Protein AF-A0A662ZNA5-F1 (afdb_monomer)

Solvent-accessible surface area (backbone atoms only — not comparable to full-atom values): 4057 Å² total; per-residue (Å²): 132,87,78,77,80,85,66,75,75,56,65,67,60,54,50,52,53,50,51,50,51,53,50,51,54,52,53,35,52,54,52,51,54,44,46,75,72,68,47,48,64,68,53,51,16,64,75,70,75,46,54,57,64,56,51,51,42,47,73,71,45,76,80,73,84,125

Organism: NCBI:txid867

pLDDT: mean 77.5, std 17.13, range [42.16, 97.25]

InterPro domains:
  IPR006120 Resolvase, HTH domain [PF02796] (24-60)
  IPR009057 Homedomain-like superfamily [SSF46689] (28-60)

Foldseek 3Di:
DPPDPPPDDPVVVVVVVVVVVVVLVVLLVQLVVCVVVVDDLVRSCVVVVHDSVSSVCSVVDPPPPD

Secondary structure (DSSP, 8-state):
-------PPPHHHHHHHHHHHHHHHHHHHHHHHHHHTT--HHHHHHHHT--HHHHHHHHT------

Nearest PDB structures (foldseek):
  4zms-assembly1_B  TM=9.592E-01  e=4.662E-01  Streptococcus pneumoniae R6
  2r0q-assembly1_F  TM=6.893E-01  e=2.009E-01  Staphylococcus aureus
  3frw-assembly2_D  TM=7.124E-01  e=2.858E+00  Blautia obeum ATCC 29174
  3jca-assembly1_E  TM=5.960E-01  e=1.496E+00  Mouse mammary tumor virus
  5ipl-assembly1_F  TM=4.840E-01  e=1.596E+00  Escherichia coli

Radius of gyration: 16.65 Å; Cα contacts (8 Å, |Δi|>4): 27; chains: 1; bounding box: 50×24×32 Å

Structure (mmCIF, N/CA/C/O backbone):
data_AF-A0A662ZNA5-F1
#
_entry.id   AF-A0A662ZNA5-F1
#
loop_
_atom_site.group_PDB
_atom_site.id
_atom_site.type_symbol
_atom_site.label_atom_id
_atom_site.label_alt_id
_atom_site.label_comp_id
_atom_site.label_asym_id
_atom_site.label_entity_id
_atom_site.label_seq_id
_atom_site.pdbx_PDB_ins_code
_atom_site.Cartn_x
_atom_site.Cartn_y
_atom_site.Cartn_z
_atom_site.occupancy
_atom_site.B_iso_or_equiv
_atom_site.auth_seq_id
_atom_site.auth_comp_id
_atom_site.auth_asym_id
_atom_site.auth_atom_id
_atom_site.pdbx_PDB_model_num
ATOM 1 N N . MET A 1 1 ? 41.349 -19.102 -19.921 1.00 45.94 1 MET A N 1
ATOM 2 C CA . MET A 1 1 ? 40.896 -17.994 -19.042 1.00 45.94 1 MET A CA 1
ATOM 3 C C . MET A 1 1 ? 39.479 -17.577 -19.432 1.00 45.94 1 MET A C 1
ATOM 5 O O . MET A 1 1 ? 39.270 -17.174 -20.571 1.00 45.94 1 MET A O 1
ATOM 9 N N . LYS A 1 2 ? 38.485 -17.704 -18.540 1.00 47.16 2 LYS A N 1
ATOM 10 C CA . LYS A 1 2 ? 37.121 -17.210 -18.804 1.00 47.16 2 LYS A CA 1
ATOM 11 C C . LYS A 1 2 ? 37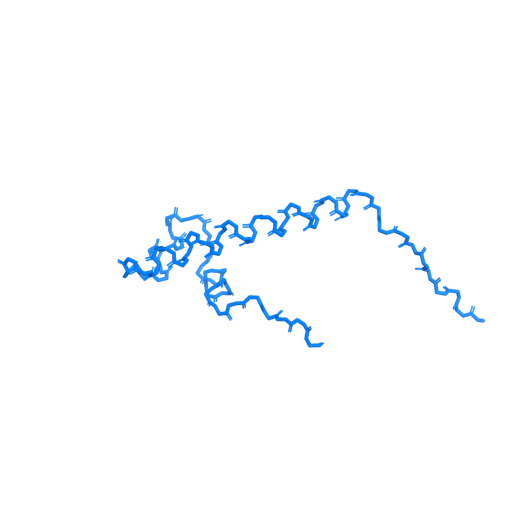.153 -15.675 -18.768 1.00 47.16 2 LYS A C 1
ATOM 13 O O . LYS A 1 2 ? 37.259 -15.101 -17.692 1.00 47.16 2 LYS A O 1
ATOM 18 N N . LYS A 1 3 ? 37.093 -15.004 -19.926 1.00 45.66 3 LYS A N 1
ATOM 19 C CA . LYS A 1 3 ? 36.912 -13.541 -19.986 1.00 45.66 3 LYS A CA 1
ATOM 20 C C . LYS A 1 3 ? 35.582 -13.199 -19.306 1.00 45.66 3 LYS A C 1
ATOM 22 O O . LYS A 1 3 ? 34.518 -13.530 -19.833 1.00 45.66 3 LYS A O 1
ATOM 27 N N . ALA A 1 4 ? 35.639 -12.573 -18.133 1.00 55.38 4 ALA A N 1
ATOM 28 C CA . ALA A 1 4 ? 34.462 -12.020 -17.480 1.00 55.38 4 ALA A CA 1
ATOM 29 C C . ALA A 1 4 ? 33.834 -10.990 -18.428 1.00 55.38 4 ALA A C 1
ATOM 31 O O . ALA A 1 4 ? 34.463 -10.013 -18.835 1.00 55.38 4 ALA A O 1
ATOM 32 N N . LYS A 1 5 ? 32.599 -11.258 -18.851 1.00 52.16 5 LYS A N 1
ATOM 33 C CA . LYS A 1 5 ? 31.825 -10.374 -19.718 1.00 52.16 5 LYS A CA 1
ATOM 34 C C . LYS A 1 5 ? 31.423 -9.145 -18.901 1.00 52.16 5 LYS A C 1
ATOM 36 O O . LYS A 1 5 ? 30.326 -9.116 -18.352 1.00 52.16 5 LYS A O 1
ATOM 41 N N . ASN A 1 6 ? 32.271 -8.118 -18.871 1.00 54.50 6 ASN A N 1
ATOM 42 C CA . ASN A 1 6 ? 31.884 -6.755 -18.496 1.00 54.50 6 ASN A CA 1
ATOM 43 C C . ASN A 1 6 ? 30.945 -6.181 -19.576 1.00 54.50 6 ASN A C 1
ATOM 45 O O . ASN A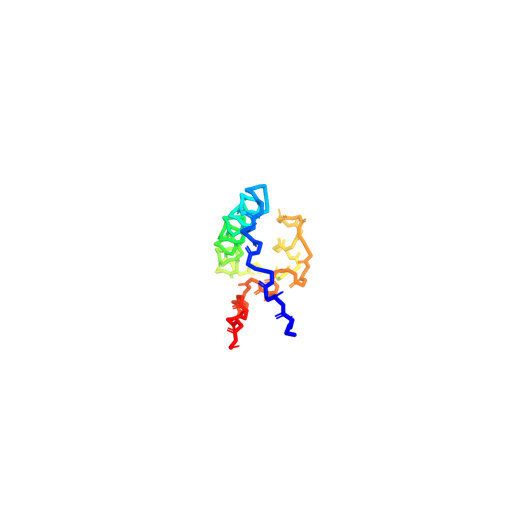 1 6 ? 31.284 -5.253 -20.306 1.00 54.50 6 ASN A O 1
ATOM 49 N N . ARG A 1 7 ? 29.763 -6.783 -19.745 1.00 57.44 7 ARG A N 1
ATOM 50 C CA . ARG A 1 7 ? 28.699 -6.238 -20.588 1.00 57.44 7 ARG A CA 1
ATOM 51 C C . ARG A 1 7 ? 28.044 -5.126 -19.782 1.00 57.44 7 ARG A C 1
ATOM 53 O O . ARG A 1 7 ? 27.310 -5.410 -18.836 1.00 57.44 7 ARG A O 1
ATOM 60 N N . LYS A 1 8 ? 28.328 -3.866 -20.133 1.00 59.59 8 LYS A N 1
ATOM 61 C CA . LYS A 1 8 ? 27.530 -2.732 -19.652 1.00 59.59 8 LYS A CA 1
ATOM 62 C C . LYS A 1 8 ? 26.058 -3.071 -19.894 1.00 59.59 8 LYS A C 1
ATOM 64 O O . LYS A 1 8 ? 25.700 -3.516 -20.985 1.00 59.59 8 LYS A O 1
ATOM 69 N N . MET A 1 9 ? 25.237 -2.936 -18.853 1.00 62.28 9 MET A N 1
ATOM 70 C CA . MET A 1 9 ? 23.804 -3.190 -18.960 1.00 62.28 9 MET A CA 1
ATOM 71 C C . MET A 1 9 ? 23.251 -2.302 -20.077 1.00 62.28 9 MET A C 1
ATOM 73 O O . MET A 1 9 ? 23.497 -1.094 -20.041 1.00 62.28 9 MET A O 1
ATOM 77 N N . PRO A 1 10 ? 22.546 -2.865 -21.067 1.00 67.00 10 PRO A N 1
ATOM 78 C CA . PRO A 1 10 ? 21.982 -2.062 -22.133 1.00 67.00 10 PRO A CA 1
ATOM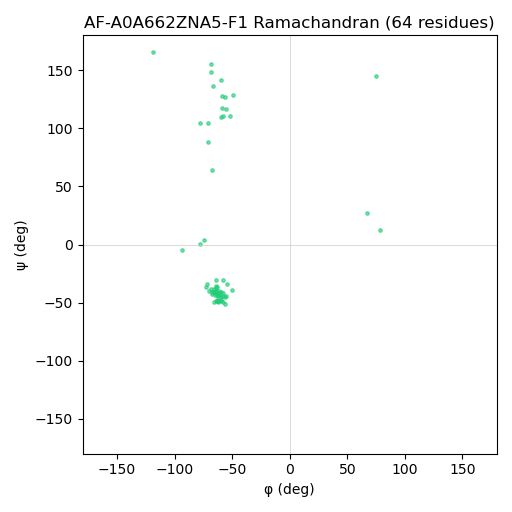 79 C C . PRO A 1 10 ? 21.006 -1.042 -21.538 1.00 67.00 10 PRO A C 1
ATOM 81 O O . PRO A 1 10 ? 20.281 -1.329 -20.580 1.00 67.00 10 PRO A O 1
ATOM 84 N N . GLU A 1 11 ? 21.014 0.166 -22.090 1.00 68.00 11 GLU A N 1
ATOM 85 C CA . GLU A 1 11 ? 20.378 1.357 -21.518 1.00 68.00 11 GLU A CA 1
ATOM 86 C C . GLU A 1 11 ? 18.885 1.162 -21.206 1.00 68.00 11 GLU A C 1
ATOM 88 O O . GLU A 1 11 ? 18.391 1.624 -20.177 1.00 68.00 11 GLU A O 1
ATOM 93 N N . TYR A 1 12 ? 18.177 0.371 -22.019 1.00 63.06 12 TYR A N 1
ATOM 94 C CA . TYR A 1 12 ? 16.771 0.032 -21.789 1.00 63.06 12 TYR A CA 1
ATOM 95 C C . TYR A 1 12 ? 16.547 -0.772 -20.498 1.00 63.06 12 TYR A C 1
ATOM 97 O O . TYR A 1 12 ? 15.546 -0.552 -19.817 1.00 63.06 12 TYR A O 1
ATOM 105 N N . LEU A 1 13 ? 17.468 -1.666 -20.111 1.00 66.56 13 LEU A N 1
ATOM 106 C CA . LEU A 1 13 ? 17.382 -2.400 -18.841 1.00 66.56 13 LEU A CA 1
ATOM 107 C C . LEU A 1 13 ? 17.690 -1.485 -17.658 1.00 66.56 13 LEU A C 1
ATOM 109 O O . LEU A 1 13 ? 17.041 -1.600 -16.618 1.00 66.56 13 LEU A O 1
ATOM 113 N N . VAL A 1 14 ? 18.634 -0.552 -17.819 1.00 68.88 14 VAL A N 1
ATOM 114 C CA . VAL A 1 14 ? 18.940 0.470 -16.805 1.00 68.88 14 VAL A CA 1
ATOM 115 C C . VAL A 1 14 ? 17.721 1.366 -16.575 1.00 68.88 14 VAL A C 1
ATOM 117 O O . VAL A 1 14 ? 17.289 1.534 -15.432 1.00 68.88 14 VAL A O 1
ATOM 120 N N . ARG A 1 15 ? 17.108 1.868 -17.654 1.00 65.12 15 ARG A N 1
ATOM 121 C CA . ARG A 1 15 ? 15.895 2.693 -17.616 1.00 65.12 15 ARG A CA 1
ATOM 122 C C . ARG A 1 15 ? 14.720 1.918 -17.022 1.00 65.12 15 ARG A C 1
ATOM 124 O O . ARG A 1 15 ? 14.127 2.387 -16.057 1.00 65.12 15 ARG A O 1
ATOM 131 N N . LYS A 1 16 ? 14.451 0.696 -17.494 1.00 63.28 16 LYS A N 1
ATOM 132 C CA . LYS A 1 16 ? 13.399 -0.188 -16.962 1.00 63.28 16 LYS A CA 1
ATOM 133 C C . LYS A 1 16 ? 13.577 -0.441 -15.460 1.00 63.28 16 LYS A C 1
ATOM 135 O O . LYS A 1 16 ? 12.627 -0.280 -14.702 1.00 63.28 16 LYS A O 1
ATOM 140 N N . LYS A 1 17 ? 14.796 -0.736 -14.995 1.00 71.00 17 LYS A N 1
ATOM 141 C CA . LYS A 1 17 ? 15.103 -0.925 -13.564 1.00 71.00 17 LYS A CA 1
ATOM 142 C C . LYS A 1 17 ? 14.877 0.349 -12.739 1.00 71.00 17 LYS A C 1
ATOM 144 O O . LYS A 1 17 ? 14.413 0.260 -11.604 1.00 71.00 17 LYS A O 1
ATOM 149 N N . ARG A 1 18 ? 15.178 1.524 -13.300 1.00 65.88 18 ARG A N 1
ATOM 150 C CA . ARG A 1 18 ? 14.925 2.829 -12.666 1.00 65.88 18 ARG A CA 1
ATOM 151 C C . ARG A 1 18 ? 13.422 3.115 -12.554 1.00 65.88 18 ARG A C 1
ATOM 153 O O . ARG A 1 18 ? 12.978 3.508 -11.481 1.00 65.88 18 ARG A O 1
ATOM 160 N N . TYR A 1 19 ? 12.650 2.815 -13.602 1.00 65.44 19 TYR A N 1
ATOM 161 C CA . TYR A 1 19 ? 11.184 2.887 -13.585 1.00 65.44 19 TYR A CA 1
ATOM 162 C C . TYR A 1 19 ? 10.579 1.963 -12.525 1.00 65.44 19 TYR A C 1
ATOM 164 O O . TYR A 1 19 ? 9.777 2.428 -11.724 1.00 65.44 19 TYR A O 1
ATOM 172 N N . TYR A 1 20 ? 11.011 0.698 -12.450 1.00 72.56 20 TYR A N 1
ATOM 173 C CA . TYR A 1 20 ? 10.537 -0.224 -11.409 1.00 72.56 20 TYR A CA 1
ATOM 174 C C . TYR A 1 20 ? 10.846 0.277 -9.997 1.00 72.56 20 TYR A C 1
ATOM 176 O O . TYR A 1 20 ? 9.976 0.208 -9.140 1.00 72.56 20 TYR A O 1
ATOM 184 N N . LYS A 1 21 ? 12.035 0.848 -9.758 1.00 70.81 21 LYS A N 1
ATOM 185 C CA . LYS A 1 21 ? 12.367 1.448 -8.455 1.00 70.81 21 LYS A CA 1
ATOM 186 C C . LYS A 1 21 ? 11.456 2.620 -8.088 1.00 70.81 21 LYS A C 1
ATOM 188 O O . LYS A 1 21 ? 11.023 2.704 -6.944 1.00 70.81 21 LYS A O 1
ATOM 193 N N . MET A 1 22 ? 11.182 3.522 -9.033 1.00 63.03 22 MET A N 1
ATOM 194 C CA . MET A 1 22 ? 10.265 4.640 -8.786 1.00 63.03 22 MET A CA 1
ATOM 195 C C . MET A 1 22 ? 8.848 4.134 -8.499 1.00 63.03 22 MET A C 1
ATOM 197 O O . MET A 1 22 ? 8.219 4.580 -7.542 1.00 63.03 22 MET A O 1
ATOM 201 N N . PHE A 1 23 ? 8.382 3.152 -9.272 1.00 73.06 23 PHE A N 1
ATOM 202 C CA . PHE A 1 23 ? 7.086 2.514 -9.061 1.00 73.06 23 PHE A CA 1
ATOM 203 C C . PHE A 1 23 ? 7.012 1.866 -7.670 1.00 73.06 23 PHE A C 1
ATOM 205 O O . PHE A 1 23 ? 6.097 2.166 -6.911 1.00 73.06 23 PHE A O 1
ATOM 212 N N . ASP A 1 24 ? 8.026 1.089 -7.279 1.00 80.81 24 ASP A N 1
ATOM 213 C CA . ASP A 1 24 ? 8.119 0.470 -5.952 1.00 80.81 24 ASP A CA 1
ATOM 214 C C . ASP A 1 24 ? 8.013 1.508 -4.824 1.00 80.81 24 ASP A C 1
ATOM 216 O O . ASP A 1 24 ? 7.255 1.298 -3.879 1.00 80.81 24 ASP A O 1
ATOM 220 N N . SER A 1 25 ? 8.702 2.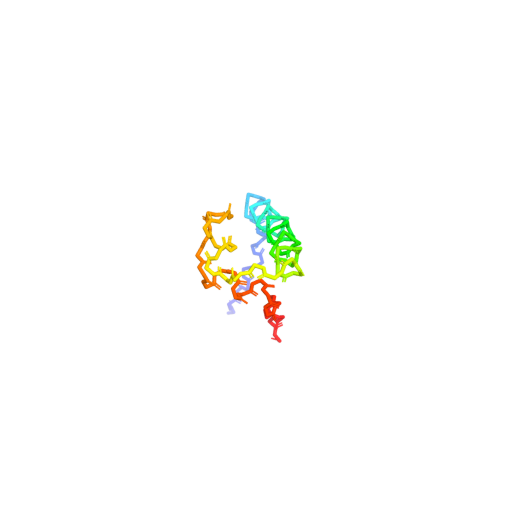652 -4.938 1.00 79.44 25 SER A N 1
ATOM 221 C CA . SER A 1 25 ? 8.616 3.718 -3.928 1.00 79.44 25 SER A CA 1
ATOM 222 C C . SER A 1 25 ? 7.230 4.365 -3.833 1.00 79.44 25 SER A C 1
ATOM 224 O O . SER A 1 25 ? 6.761 4.636 -2.729 1.00 79.44 25 SER A O 1
ATOM 226 N N . ILE A 1 26 ? 6.542 4.565 -4.964 1.00 83.12 26 ILE A N 1
ATOM 227 C CA . ILE A 1 26 ? 5.183 5.127 -4.989 1.00 83.12 26 ILE A CA 1
ATOM 228 C C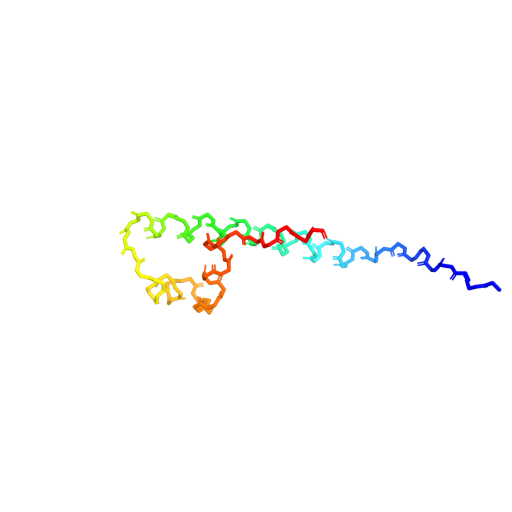 . ILE A 1 26 ? 4.204 4.162 -4.317 1.00 83.12 26 ILE A C 1
ATOM 230 O O . ILE A 1 26 ? 3.471 4.564 -3.410 1.00 83.12 26 ILE A O 1
ATOM 234 N N . PHE A 1 27 ? 4.231 2.882 -4.705 1.00 85.38 27 PHE A N 1
ATOM 235 C CA . PHE A 1 27 ? 3.366 1.866 -4.102 1.00 85.38 27 PHE A CA 1
ATOM 236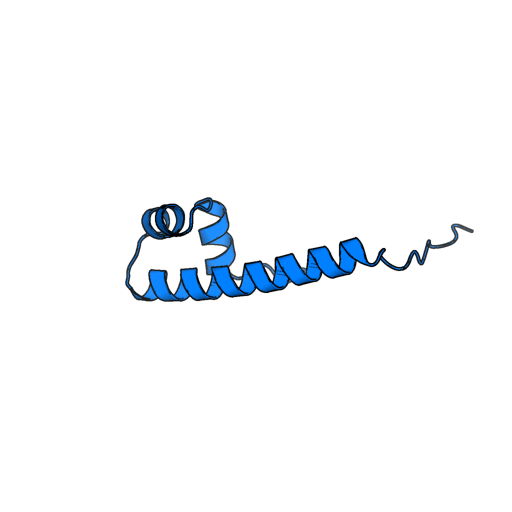 C C . PHE A 1 27 ? 3.643 1.707 -2.613 1.00 85.38 27 PHE A C 1
ATOM 238 O O . PHE A 1 27 ? 2.705 1.596 -1.829 1.00 85.38 27 PHE A O 1
ATOM 245 N N . GLN A 1 28 ? 4.908 1.738 -2.199 1.00 88.00 28 GLN A N 1
ATOM 246 C CA . GLN A 1 28 ? 5.259 1.596 -0.793 1.00 88.00 28 GLN A CA 1
ATOM 247 C C . GLN A 1 28 ? 4.727 2.755 0.062 1.00 88.00 28 GLN A C 1
ATOM 249 O O . GLN A 1 28 ? 4.170 2.505 1.131 1.00 88.00 28 GLN A O 1
ATOM 254 N N . ASN A 1 29 ? 4.803 3.996 -0.426 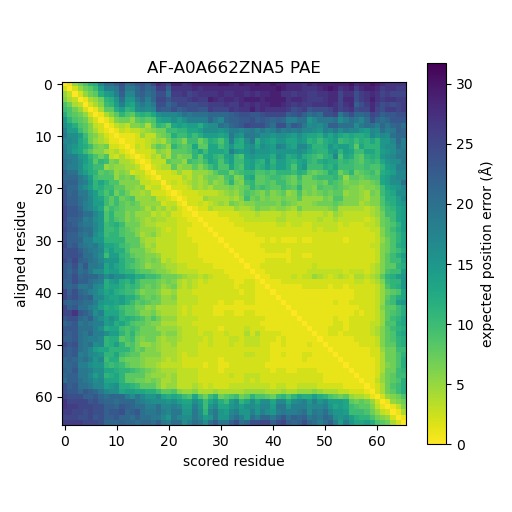1.00 90.00 29 ASN A N 1
ATOM 255 C CA . ASN A 1 29 ? 4.223 5.149 0.267 1.00 90.00 29 ASN A CA 1
ATOM 256 C C . ASN A 1 29 ? 2.696 5.036 0.379 1.00 90.00 29 ASN A C 1
ATOM 258 O O . ASN A 1 29 ? 2.154 5.146 1.478 1.00 90.00 29 ASN A O 1
ATOM 262 N N . GLN A 1 30 ? 2.012 4.715 -0.724 1.00 92.25 30 GLN A N 1
ATOM 263 C CA . GLN A 1 30 ? 0.553 4.554 -0.738 1.00 92.25 30 GLN A CA 1
ATOM 264 C C . GLN A 1 30 ? 0.077 3.424 0.185 1.00 92.25 30 GLN A C 1
ATOM 266 O O . GLN A 1 30 ? -0.907 3.572 0.908 1.00 92.25 30 GLN A O 1
ATOM 271 N N . ILE A 1 31 ? 0.779 2.289 0.188 1.00 93.44 31 ILE A N 1
ATOM 272 C CA . ILE A 1 31 ? 0.472 1.155 1.068 1.00 93.44 31 ILE A CA 1
ATOM 273 C C . ILE A 1 31 ? 0.641 1.556 2.537 1.00 93.44 31 ILE A C 1
ATOM 275 O O . ILE A 1 31 ? -0.217 1.222 3.353 1.00 93.44 31 ILE A O 1
ATOM 279 N N . ASN A 1 32 ? 1.702 2.295 2.872 1.00 91.12 32 ASN A N 1
ATOM 280 C CA . ASN A 1 32 ? 1.947 2.765 4.235 1.00 91.12 32 ASN A CA 1
ATOM 281 C C . ASN A 1 32 ? 0.866 3.744 4.712 1.00 91.12 32 ASN A C 1
ATOM 283 O O . ASN A 1 32 ? 0.391 3.620 5.840 1.00 91.12 32 ASN A O 1
ATOM 287 N N . GLU A 1 33 ? 0.447 4.689 3.871 1.00 93.69 33 GLU A N 1
ATOM 288 C CA . GLU A 1 33 ? -0.636 5.626 4.195 1.00 93.69 33 GLU A CA 1
ATOM 289 C C . GLU A 1 33 ? -1.965 4.904 4.428 1.00 93.69 33 GLU A C 1
ATOM 291 O O . GLU A 1 33 ? -2.608 5.105 5.459 1.00 93.69 33 GLU A O 1
ATOM 296 N N . LEU A 1 34 ? -2.349 3.998 3.524 1.00 94.00 34 LEU A N 1
ATOM 297 C CA . LEU A 1 34 ? -3.581 3.221 3.670 1.00 94.00 34 LEU A CA 1
ATOM 298 C C . LEU A 1 34 ? -3.531 2.302 4.900 1.00 94.00 34 LEU A C 1
ATOM 300 O O . LEU A 1 34 ? -4.531 2.155 5.602 1.00 94.00 34 LEU A O 1
ATOM 304 N N . SER A 1 35 ? -2.371 1.712 5.195 1.00 91.44 35 SER A N 1
ATOM 305 C CA . SER A 1 35 ? -2.183 0.903 6.401 1.00 91.44 35 SER A CA 1
ATOM 306 C C . SER A 1 35 ? -2.332 1.737 7.675 1.00 91.44 35 SER A C 1
ATOM 308 O O . SER A 1 35 ? -2.946 1.264 8.628 1.00 91.44 35 SER A O 1
ATOM 310 N N . LYS A 1 36 ? -1.813 2.974 7.703 1.00 92.38 36 LYS A N 1
ATOM 311 C CA . LYS A 1 36 ? -1.993 3.904 8.834 1.00 92.38 36 LYS A CA 1
ATOM 312 C C . LYS A 1 36 ? -3.458 4.295 9.037 1.00 92.38 36 LYS A C 1
ATOM 314 O O . LYS A 1 36 ? -3.875 4.499 10.168 1.00 92.38 36 LYS A O 1
ATOM 319 N N . GLN A 1 37 ? -4.245 4.338 7.962 1.00 94.25 37 GLN A N 1
ATOM 320 C CA . GLN A 1 37 ? -5.699 4.540 8.009 1.00 94.25 37 GLN A CA 1
ATOM 321 C C . GLN A 1 37 ? -6.478 3.295 8.482 1.00 94.25 37 GLN A C 1
ATOM 323 O O . GLN A 1 37 ? -7.706 3.300 8.462 1.00 94.25 37 GLN A O 1
ATOM 328 N N . GLY A 1 38 ? -5.800 2.207 8.866 1.00 94.81 38 GLY A N 1
ATOM 329 C 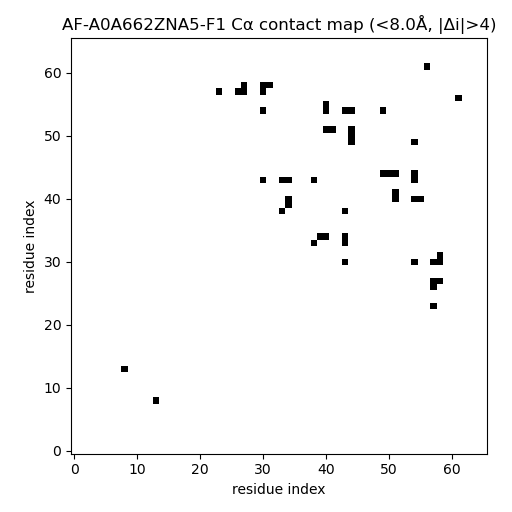CA . GLY A 1 38 ? -6.439 0.979 9.344 1.00 94.81 38 GLY A CA 1
ATOM 330 C C . GLY A 1 38 ? -7.010 0.087 8.236 1.00 94.81 38 GLY A C 1
ATOM 331 O O . GLY A 1 38 ? -7.761 -0.846 8.519 1.00 94.81 38 GLY A O 1
ATOM 332 N N . GLN A 1 39 ? -6.670 0.334 6.965 1.00 95.31 39 GLN A N 1
ATOM 333 C CA . GLN A 1 39 ? -7.109 -0.532 5.870 1.00 95.31 39 GLN A CA 1
ATOM 334 C C . GLN A 1 39 ? -6.462 -1.918 5.975 1.00 95.31 39 GLN A C 1
ATOM 336 O O . GLN A 1 39 ? -5.254 -2.060 6.162 1.00 95.31 39 GLN A O 1
ATOM 341 N N . SER A 1 40 ? -7.259 -2.968 5.761 1.00 96.50 40 SER A N 1
ATOM 342 C CA . SER A 1 40 ? -6.728 -4.331 5.680 1.00 96.50 40 SER A CA 1
ATOM 343 C C . SER A 1 40 ? -5.878 -4.533 4.421 1.00 96.50 40 SER A C 1
ATOM 345 O O . SER A 1 40 ? -6.129 -3.928 3.377 1.00 96.50 40 SER A O 1
ATOM 347 N N . ILE A 1 41 ? -4.951 -5.496 4.459 1.00 94.38 41 ILE A N 1
ATOM 348 C CA . ILE A 1 41 ? -4.157 -5.921 3.288 1.00 94.38 41 ILE A CA 1
ATOM 349 C C . ILE A 1 41 ? -5.054 -6.214 2.074 1.00 94.38 41 ILE A C 1
ATOM 351 O O . ILE A 1 41 ? -4.714 -5.879 0.940 1.00 94.38 41 ILE A O 1
ATOM 355 N N . ARG A 1 42 ? -6.220 -6.838 2.299 1.00 97.25 42 ARG A N 1
ATOM 356 C CA . ARG A 1 42 ? -7.194 -7.127 1.237 1.00 97.25 42 ARG A CA 1
ATOM 357 C C . ARG A 1 42 ? -7.797 -5.845 0.655 1.00 97.25 42 ARG A C 1
ATOM 359 O O . ARG A 1 42 ? -7.981 -5.794 -0.559 1.00 97.25 42 ARG A O 1
ATOM 366 N N . GLY A 1 43 ? -8.116 -4.862 1.496 1.00 97.12 43 GLY A N 1
ATOM 367 C CA . GLY A 1 43 ? -8.636 -3.559 1.073 1.00 97.12 43 GLY A CA 1
ATOM 368 C C . GLY A 1 43 ? -7.612 -2.788 0.244 1.00 97.12 43 GLY A C 1
ATOM 369 O O . GLY A 1 43 ? -7.908 -2.384 -0.877 1.00 97.12 43 GLY A O 1
ATOM 370 N N . ILE A 1 44 ? -6.374 -2.715 0.737 1.00 95.38 44 ILE A N 1
ATOM 371 C CA . ILE A 1 44 ? -5.247 -2.063 0.058 1.00 95.38 44 ILE A CA 1
ATOM 372 C C . ILE A 1 44 ? -5.001 -2.689 -1.319 1.00 95.38 44 ILE A C 1
ATOM 374 O O . ILE A 1 44 ? -4.940 -1.981 -2.320 1.00 95.38 44 ILE A O 1
ATOM 378 N N . ALA A 1 45 ? -4.926 -4.022 -1.388 1.00 95.19 45 ALA A N 1
ATOM 379 C CA . ALA A 1 45 ? -4.711 -4.753 -2.637 1.00 95.19 45 ALA A CA 1
ATOM 380 C C . ALA A 1 45 ? -5.792 -4.449 -3.688 1.00 95.19 45 ALA A C 1
ATOM 382 O O . ALA A 1 45 ? -5.475 -4.194 -4.847 1.00 95.19 45 ALA A O 1
ATOM 383 N N . ARG A 1 46 ? -7.068 -4.431 -3.272 1.00 95.94 46 ARG A N 1
ATOM 384 C CA . ARG A 1 46 ? -8.196 -4.099 -4.156 1.00 95.94 46 ARG A CA 1
ATOM 385 C C . ARG A 1 46 ? -8.155 -2.646 -4.622 1.00 95.94 46 ARG A C 1
ATOM 387 O O . ARG A 1 46 ? -8.414 -2.397 -5.790 1.00 95.94 46 ARG A O 1
ATOM 394 N N . LYS A 1 47 ? -7.809 -1.715 -3.730 1.00 94.56 47 LYS A N 1
ATOM 395 C CA . LYS A 1 47 ? -7.746 -0.279 -4.035 1.00 94.56 47 LYS A CA 1
ATOM 396 C C . LYS A 1 47 ? -6.611 0.066 -5.001 1.00 94.56 47 LYS A C 1
ATOM 398 O O . LYS A 1 47 ? -6.787 0.915 -5.862 1.00 94.56 47 LYS A O 1
ATOM 403 N N . LEU A 1 48 ? -5.465 -0.598 -4.859 1.00 90.81 48 LEU A N 1
ATOM 404 C CA . LEU A 1 48 ? -4.265 -0.344 -5.660 1.00 90.81 48 LEU A CA 1
ATOM 405 C C . LEU A 1 48 ? -4.138 -1.251 -6.895 1.00 90.81 48 LEU A C 1
ATOM 407 O O . LEU A 1 48 ? -3.202 -1.088 -7.670 1.00 90.81 48 LEU A O 1
ATOM 411 N N . GLY A 1 49 ? -5.038 -2.223 -7.077 1.00 91.94 49 GLY A N 1
ATOM 412 C CA . GLY A 1 49 ? -5.000 -3.144 -8.218 1.00 91.94 49 GLY A CA 1
ATOM 413 C C . GLY A 1 49 ? -3.801 -4.101 -8.214 1.00 91.94 49 GLY A C 1
ATOM 414 O O . GLY A 1 49 ? -3.362 -4.544 -9.271 1.00 91.94 49 GLY A O 1
ATOM 415 N N . ILE A 1 50 ? -3.254 -4.424 -7.038 1.00 90.31 50 ILE A N 1
ATOM 416 C CA . ILE A 1 50 ? -2.074 -5.290 -6.890 1.00 90.31 50 ILE A CA 1
ATOM 417 C C . ILE A 1 50 ? -2.382 -6.546 -6.079 1.00 90.31 50 ILE A C 1
ATOM 419 O O . ILE A 1 50 ? -3.391 -6.650 -5.381 1.00 90.31 50 ILE A O 1
ATOM 423 N N . SER A 1 51 ? -1.478 -7.524 -6.134 1.00 93.75 51 SER A N 1
ATOM 424 C CA . SER A 1 51 ? -1.624 -8.745 -5.345 1.00 93.75 51 SER A CA 1
AT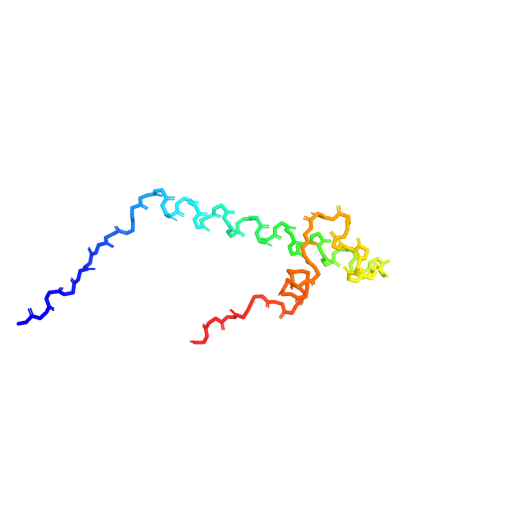OM 425 C C . SER A 1 51 ? -1.463 -8.475 -3.841 1.00 93.75 51 SER A C 1
ATOM 427 O O . SER A 1 51 ? -0.663 -7.642 -3.410 1.00 93.75 51 SER A O 1
ATOM 429 N N . ARG A 1 52 ? -2.164 -9.256 -3.009 1.00 94.25 52 ARG A N 1
ATOM 430 C CA . ARG A 1 52 ? -1.995 -9.228 -1.540 1.00 94.25 52 ARG A CA 1
ATOM 431 C C . ARG A 1 52 ? -0.554 -9.542 -1.117 1.00 94.25 52 ARG A C 1
ATOM 433 O O . ARG A 1 52 ? -0.090 -9.046 -0.094 1.00 94.25 52 ARG A O 1
ATOM 440 N N . GLN A 1 53 ? 0.147 -10.361 -1.902 1.00 92.81 53 GLN A N 1
ATOM 441 C CA . GLN A 1 53 ? 1.546 -10.707 -1.667 1.00 92.81 53 GLN A CA 1
ATOM 442 C C . GLN A 1 53 ? 2.469 -9.512 -1.933 1.00 92.81 53 GLN A C 1
ATOM 444 O O . GLN A 1 53 ? 3.370 -9.256 -1.138 1.00 92.81 53 GLN A O 1
ATOM 449 N N . SER A 1 54 ? 2.197 -8.735 -2.985 1.00 89.38 54 SER A N 1
ATOM 450 C CA . SER A 1 54 ? 2.895 -7.476 -3.263 1.00 89.38 54 SER A CA 1
ATOM 451 C C . SER A 1 54 ? 2.715 -6.494 -2.109 1.00 89.38 54 SER A C 1
ATOM 453 O O . SER A 1 54 ? 3.700 -5.942 -1.633 1.00 89.38 54 SER A O 1
ATOM 455 N N . VAL A 1 55 ? 1.492 -6.350 -1.582 1.00 92.00 55 VAL A N 1
ATOM 456 C CA . VAL A 1 55 ? 1.230 -5.500 -0.407 1.00 92.00 55 VAL A CA 1
ATOM 457 C C . VAL A 1 55 ? 2.096 -5.915 0.785 1.00 92.00 55 VAL A C 1
ATOM 459 O O . VAL A 1 55 ? 2.816 -5.085 1.331 1.00 92.00 55 VAL A O 1
ATOM 462 N N . ARG A 1 56 ? 2.107 -7.208 1.142 1.00 91.69 56 ARG A N 1
ATOM 463 C CA . ARG A 1 56 ? 2.959 -7.729 2.230 1.00 91.69 56 ARG A CA 1
ATOM 464 C C . ARG A 1 56 ? 4.444 -7.451 1.995 1.00 91.69 56 ARG A C 1
ATOM 466 O O . ARG A 1 56 ? 5.142 -7.068 2.926 1.00 91.69 56 ARG A O 1
ATOM 473 N N . LYS A 1 57 ? 4.923 -7.618 0.758 1.00 87.88 57 LYS A N 1
ATOM 474 C CA . LYS A 1 57 ? 6.317 -7.337 0.388 1.00 87.88 57 LYS A CA 1
ATOM 475 C C . LYS A 1 57 ? 6.678 -5.866 0.620 1.00 87.88 57 LYS A C 1
ATOM 477 O O . LYS A 1 57 ? 7.744 -5.592 1.156 1.00 87.88 57 LYS A O 1
ATOM 482 N N . TYR A 1 58 ? 5.807 -4.935 0.233 1.00 88.25 58 TYR A N 1
ATOM 483 C CA . TYR A 1 58 ? 6.047 -3.507 0.451 1.00 88.25 58 TYR A CA 1
ATOM 484 C C . TYR A 1 58 ? 5.916 -3.108 1.929 1.00 88.25 58 TYR A C 1
ATOM 486 O O . TYR A 1 58 ? 6.684 -2.271 2.391 1.00 88.25 58 TYR A O 1
ATOM 494 N N . MET A 1 59 ? 5.020 -3.733 2.700 1.00 87.44 59 MET A N 1
ATOM 495 C CA . MET A 1 59 ? 4.906 -3.477 4.145 1.00 87.44 59 MET A CA 1
ATOM 496 C C . MET A 1 59 ? 6.129 -3.965 4.932 1.00 87.44 59 MET A C 1
ATOM 498 O O . MET A 1 59 ? 6.615 -3.264 5.810 1.00 87.44 59 MET A O 1
ATOM 502 N N . ASN A 1 60 ? 6.665 -5.139 4.591 1.00 83.19 60 ASN A N 1
ATOM 503 C CA . ASN A 1 60 ? 7.813 -5.730 5.288 1.00 83.19 60 ASN A CA 1
ATOM 504 C C . ASN A 1 60 ? 9.162 -5.095 4.895 1.00 83.19 60 ASN A C 1
ATOM 506 O O . ASN A 1 60 ? 10.210 -5.515 5.385 1.00 83.19 60 ASN A O 1
ATOM 510 N N . GLY A 1 61 ? 9.144 -4.103 3.998 1.00 69.06 61 GLY A N 1
ATOM 511 C CA . GLY A 1 61 ? 10.335 -3.585 3.340 1.00 69.06 61 GLY A CA 1
ATOM 512 C C . GLY A 1 61 ? 10.847 -4.547 2.268 1.00 69.06 61 GLY A C 1
ATOM 513 O O . GLY A 1 61 ? 10.780 -5.771 2.397 1.00 69.06 61 GLY A O 1
ATOM 514 N N . THR A 1 62 ? 11.388 -4.010 1.172 1.00 59.09 62 THR A N 1
ATOM 515 C CA . THR A 1 62 ? 12.130 -4.853 0.230 1.00 59.09 62 THR A CA 1
ATOM 516 C C . THR A 1 62 ? 13.286 -5.506 0.989 1.00 59.09 62 THR A C 1
ATOM 518 O O . THR A 1 62 ? 14.052 -4.758 1.608 1.00 59.09 62 THR A O 1
ATOM 521 N N . PRO A 1 63 ? 13.462 -6.841 0.950 1.00 50.31 63 PRO A N 1
ATOM 522 C CA . PRO A 1 63 ? 14.644 -7.450 1.536 1.00 50.31 63 PRO A CA 1
ATOM 523 C C . PRO A 1 63 ? 15.859 -6.786 0.893 1.00 50.31 63 PRO A C 1
ATOM 525 O O . PRO A 1 63 ? 16.035 -6.840 -0.327 1.00 50.31 63 PRO A O 1
ATOM 528 N N . LYS A 1 64 ? 16.665 -6.092 1.706 1.00 45.28 64 LYS A N 1
ATOM 529 C CA . LYS A 1 64 ? 18.023 -5.741 1.303 1.00 45.28 64 LYS A CA 1
ATOM 530 C C . LYS A 1 64 ? 18.677 -7.085 1.019 1.00 45.28 64 LYS A C 1
ATOM 532 O O . LYS A 1 64 ? 18.809 -7.886 1.940 1.00 45.28 64 LYS A O 1
ATOM 537 N N . TYR A 1 65 ? 18.971 -7.372 -0.248 1.00 45.66 65 TYR A N 1
ATOM 538 C CA . TYR A 1 65 ? 19.842 -8.489 -0.591 1.00 45.66 65 TYR A CA 1
ATOM 539 C C . TYR A 1 65 ? 21.108 -8.289 0.255 1.00 45.66 65 TYR A C 1
ATOM 541 O O . TYR A 1 65 ? 21.763 -7.256 0.102 1.00 45.66 65 TYR A O 1
ATOM 549 N N . LYS A 1 66 ? 21.310 -9.168 1.248 1.00 42.16 66 LYS A N 1
ATOM 550 C CA . LYS A 1 66 ? 22.522 -9.197 2.071 1.00 42.16 66 LYS A CA 1
ATOM 551 C C . LYS A 1 66 ? 23.715 -9.510 1.182 1.00 42.16 66 LYS A C 1
ATOM 553 O O . LYS A 1 66 ? 23.532 -10.324 0.249 1.00 42.16 66 LYS A O 1
#

Mean predicted aligned error: 9.79 Å

Sequence (66 aa):
MKKAKNRKMPEYLVRKKRYYKMFDSIFQNQINELSKQGQSIRGIARKLGISRQSVRKYMNGTPKYK